Protein AF-A0AAD4RCB1-F1 (afdb_monomer_lite)

Foldseek 3Di:
DPDPPPPDPPPPPFDWDQDDPGWTQTQVQLETEPEDAQVDQADDFDPAADESRAEYEAYNYQHAEYDAQVVCCRRHVNHAEYEHEHNVNYDLVRPPPRDDRHHYHYPSDPPRCLDDQADPVAGPVNSVVVVCVSVVVVVVVVVVVDDDDDCVVVVVVVVVVVVVVVVVVVVD

Sequence (172 aa):
MLLLTLCLLGATNAHSFTCLDECECNTQDRSIDCTNNFRRKELHLPDIPMIGYAIIGLSNTDVKSLPPEDVLLEHFPDLLAIHIKSVPAFNCKTLKNKYRTITILSDCNHDPKWFSKPTKDCDSLCQVKSFFLRAFRLIKMKYKDMIKSVPFLELLHNMLVEMGHKVASFVT

Structure (mmCIF, N/CA/C/O backbone):
data_AF-A0AAD4RCB1-F1
#
_entry.id   AF-A0AAD4RCB1-F1
#
loop_
_atom_site.group_PDB
_atom_site.id
_atom_site.type_symbol
_atom_site.label_atom_id
_atom_site.label_alt_id
_atom_site.label_comp_id
_atom_site.label_asym_id
_atom_site.label_entity_id
_atom_site.label_seq_id
_atom_site.pdbx_PDB_ins_code
_atom_site.Cartn_x
_atom_site.Cartn_y
_atom_site.Cartn_z
_atom_site.occupancy
_atom_site.B_iso_or_equiv
_atom_site.auth_seq_id
_atom_site.auth_comp_id
_atom_site.auth_asym_id
_atom_site.auth_atom_id
_atom_site.pdbx_PDB_model_num
ATOM 1 N N . MET A 1 1 ? 37.695 -8.522 -38.055 1.00 49.09 1 MET A N 1
ATOM 2 C CA . MET A 1 1 ? 37.567 -8.269 -36.602 1.00 49.09 1 MET A CA 1
ATOM 3 C C . MET A 1 1 ? 37.061 -6.847 -36.359 1.00 49.09 1 MET A C 1
ATOM 5 O O . MET A 1 1 ? 37.856 -6.005 -35.976 1.00 49.09 1 MET A O 1
ATOM 9 N N . LEU A 1 2 ? 35.783 -6.540 -36.620 1.00 45.66 2 LEU A N 1
ATOM 10 C CA . LEU A 1 2 ? 35.203 -5.240 -36.231 1.00 45.66 2 LEU A CA 1
ATOM 11 C C . LEU A 1 2 ? 33.660 -5.236 -36.320 1.00 45.66 2 LEU A C 1
ATOM 13 O O . LEU A 1 2 ? 33.083 -4.382 -36.978 1.00 45.66 2 LEU A O 1
ATOM 17 N N . LEU A 1 3 ? 32.969 -6.238 -35.758 1.00 47.16 3 LEU A N 1
ATOM 18 C CA . LEU A 1 3 ? 31.496 -6.296 -35.875 1.00 47.16 3 LEU A CA 1
ATOM 19 C C . LEU A 1 3 ? 30.756 -6.960 -34.701 1.00 47.16 3 LEU A C 1
ATOM 21 O O . LEU A 1 3 ? 29.608 -7.352 -34.847 1.00 47.16 3 LEU A O 1
ATOM 25 N N . LEU A 1 4 ? 31.378 -7.071 -33.524 1.00 49.59 4 LEU A N 1
ATOM 26 C CA . LEU A 1 4 ? 30.790 -7.775 -32.369 1.00 49.59 4 LEU A CA 1
ATOM 27 C C . LEU A 1 4 ? 31.020 -7.047 -31.034 1.00 49.59 4 LEU A C 1
ATOM 29 O O . LEU A 1 4 ? 31.218 -7.663 -29.994 1.00 49.59 4 LEU A O 1
ATOM 33 N N . THR A 1 5 ? 30.984 -5.716 -31.051 1.00 57.28 5 THR A N 1
ATOM 34 C CA . THR A 1 5 ? 31.041 -4.875 -29.842 1.00 57.28 5 THR A CA 1
ATOM 35 C C . THR A 1 5 ? 29.881 -3.885 -29.824 1.00 57.28 5 THR A C 1
ATOM 37 O O . THR A 1 5 ? 30.075 -2.681 -29.721 1.00 57.28 5 THR A O 1
ATOM 40 N N . LEU A 1 6 ? 28.659 -4.404 -29.949 1.00 50.72 6 LEU A N 1
ATOM 41 C CA . LEU A 1 6 ? 27.427 -3.678 -29.630 1.00 50.72 6 LEU A CA 1
ATOM 42 C C . LEU A 1 6 ? 26.582 -4.506 -28.644 1.00 50.72 6 LEU A C 1
ATOM 44 O O . LEU A 1 6 ? 25.384 -4.701 -28.814 1.00 50.72 6 LEU A O 1
ATOM 48 N N . CYS A 1 7 ? 27.224 -5.044 -27.601 1.00 46.09 7 CYS A N 1
ATOM 49 C CA . CYS A 1 7 ? 26.506 -5.554 -26.436 1.00 46.09 7 CYS A CA 1
ATOM 50 C C . CYS A 1 7 ? 25.964 -4.360 -25.646 1.00 46.09 7 CYS A C 1
ATOM 52 O O . CYS A 1 7 ? 26.662 -3.795 -24.811 1.00 46.09 7 CYS A O 1
ATOM 54 N N . LEU A 1 8 ? 24.734 -3.967 -25.978 1.00 50.03 8 LEU A N 1
ATOM 55 C CA . LEU A 1 8 ? 23.628 -3.812 -25.028 1.00 50.03 8 LEU A CA 1
ATOM 56 C C . LEU A 1 8 ? 24.047 -3.430 -23.597 1.00 50.03 8 LEU A C 1
ATOM 58 O O . LEU A 1 8 ? 23.807 -4.166 -22.644 1.00 50.03 8 LEU A O 1
ATOM 62 N N . LEU A 1 9 ? 24.618 -2.240 -23.431 1.00 51.09 9 LEU A N 1
ATOM 63 C CA . LEU A 1 9 ? 24.573 -1.532 -22.156 1.00 51.09 9 LEU A CA 1
ATOM 64 C C . LEU A 1 9 ? 23.203 -0.859 -22.073 1.00 51.09 9 LEU A C 1
ATOM 66 O O . LEU A 1 9 ? 23.066 0.350 -22.232 1.00 51.09 9 LEU A O 1
ATOM 70 N N . GLY A 1 10 ? 22.167 -1.675 -21.874 1.00 48.88 10 GLY A N 1
ATOM 71 C CA . GLY A 1 10 ? 20.886 -1.194 -21.382 1.00 48.88 10 GLY A CA 1
ATOM 72 C C . GLY A 1 10 ? 21.074 -0.771 -19.933 1.00 48.88 10 GLY A C 1
ATOM 73 O O . GLY A 1 10 ? 20.749 -1.527 -19.023 1.00 48.88 10 GLY A O 1
ATOM 74 N N . ALA A 1 11 ? 21.664 0.403 -19.714 1.00 48.38 11 ALA A N 1
ATOM 75 C CA . ALA A 1 11 ? 21.590 1.063 -18.426 1.00 48.38 11 ALA A CA 1
ATOM 76 C C . ALA A 1 11 ? 20.112 1.390 -18.202 1.00 48.38 11 ALA A C 1
ATOM 78 O O . ALA A 1 11 ? 19.575 2.330 -18.787 1.00 48.38 11 ALA A O 1
ATOM 79 N N . THR A 1 12 ? 19.419 0.568 -17.415 1.00 53.00 12 THR A N 1
ATOM 80 C CA . THR A 1 12 ? 18.130 0.955 -16.852 1.00 53.00 12 THR A CA 1
ATOM 81 C C . THR A 1 12 ? 18.424 2.125 -15.928 1.00 53.00 12 THR A C 1
ATOM 83 O O . THR A 1 12 ? 18.889 1.938 -14.803 1.00 53.00 12 THR A O 1
ATOM 86 N N . ASN A 1 13 ? 18.268 3.340 -16.446 1.00 52.16 13 ASN A N 1
ATOM 87 C CA . ASN A 1 13 ? 18.430 4.543 -15.653 1.00 52.16 13 ASN A CA 1
ATOM 88 C C . ASN A 1 13 ? 17.343 4.514 -14.585 1.00 52.16 13 ASN A C 1
ATOM 90 O O . ASN A 1 13 ? 16.159 4.645 -14.895 1.00 52.16 13 ASN A O 1
ATOM 94 N N . ALA A 1 14 ? 17.762 4.297 -13.340 1.00 57.31 14 ALA A N 1
ATOM 95 C CA . ALA A 1 14 ? 16.949 4.603 -12.182 1.00 57.31 14 ALA A CA 1
ATOM 96 C C . ALA A 1 14 ? 16.451 6.037 -12.344 1.00 57.31 14 ALA A C 1
ATOM 98 O O . ALA A 1 14 ? 17.244 6.973 -12.466 1.00 57.31 14 ALA A O 1
ATOM 99 N N . HIS A 1 15 ? 15.140 6.190 -12.437 1.00 77.00 15 HIS A N 1
ATOM 100 C CA . HIS A 1 15 ? 14.541 7.490 -12.655 1.00 77.00 15 HIS A CA 1
ATOM 101 C C . HIS A 1 15 ? 13.266 7.602 -11.834 1.00 77.00 15 HIS A C 1
ATOM 103 O O . HIS A 1 15 ? 12.420 6.698 -11.851 1.00 77.00 15 HIS A O 1
ATOM 109 N N . SER A 1 16 ? 13.185 8.715 -11.110 1.00 87.88 16 SER A N 1
ATOM 110 C CA . SER A 1 16 ? 11.970 9.217 -10.492 1.00 87.88 16 SER A CA 1
ATOM 111 C C . SER A 1 16 ? 11.188 10.026 -11.512 1.00 87.88 16 SER A C 1
ATOM 113 O O . SER A 1 16 ? 11.753 10.904 -12.162 1.00 87.88 16 SER A O 1
ATOM 115 N N . PHE A 1 17 ? 9.893 9.769 -11.630 1.00 90.38 17 PHE A N 1
ATOM 116 C CA . PHE A 1 17 ? 9.009 10.544 -12.491 1.00 90.38 17 PHE A CA 1
ATOM 117 C C . PHE A 1 17 ? 7.668 10.789 -11.806 1.00 90.38 17 PHE A C 1
ATOM 119 O O . PHE A 1 17 ? 7.259 10.038 -10.920 1.00 90.38 17 PHE A O 1
ATOM 126 N N . THR A 1 18 ? 6.973 11.845 -12.223 1.00 92.81 18 THR A N 1
ATOM 127 C CA . THR A 1 18 ? 5.631 12.129 -11.717 1.00 92.81 18 THR A CA 1
ATOM 128 C C . THR A 1 18 ? 4.641 11.105 -12.260 1.00 92.81 18 THR A C 1
ATOM 130 O O . THR A 1 18 ? 4.550 10.893 -13.468 1.00 92.81 18 THR A O 1
ATOM 133 N N . CYS A 1 19 ? 3.895 10.477 -11.364 1.00 91.62 19 CYS A N 1
ATOM 134 C CA . CYS A 1 19 ? 2.906 9.453 -11.667 1.00 91.62 19 CYS A CA 1
ATOM 135 C C . CYS A 1 19 ? 1.662 9.654 -10.802 1.00 91.62 19 CYS A C 1
ATOM 137 O O . CYS A 1 19 ? 1.720 10.329 -9.770 1.00 91.62 19 CYS A O 1
ATOM 139 N N . LEU A 1 20 ? 0.543 9.032 -11.196 1.00 89.38 20 LEU A N 1
ATOM 140 C CA . LEU A 1 20 ? -0.761 9.286 -10.573 1.00 89.38 20 LEU A CA 1
ATOM 141 C C . LEU A 1 20 ? -1.019 10.811 -10.495 1.00 89.38 20 LEU A C 1
ATOM 143 O O . LEU A 1 20 ? -0.439 11.597 -11.247 1.00 89.38 20 LEU A O 1
ATOM 147 N N . ASP A 1 21 ? -1.843 11.243 -9.547 1.00 83.81 21 ASP A N 1
ATOM 148 C CA . ASP A 1 21 ? -2.114 12.663 -9.313 1.00 83.81 21 ASP A CA 1
ATOM 149 C C . ASP A 1 21 ? -1.009 13.324 -8.480 1.00 83.81 21 ASP A C 1
ATOM 151 O O . ASP A 1 21 ? -1.195 13.631 -7.299 1.00 83.81 21 ASP A O 1
ATOM 155 N N . GLU A 1 22 ? 0.153 13.526 -9.100 1.00 88.31 22 GLU A N 1
ATOM 156 C CA . GLU A 1 22 ? 1.309 14.228 -8.518 1.00 88.31 22 GLU A CA 1
ATOM 157 C C . GLU A 1 22 ? 2.075 13.431 -7.441 1.00 88.31 22 GLU A C 1
ATOM 159 O O . GLU A 1 22 ? 2.659 14.017 -6.531 1.00 88.31 22 GLU A O 1
ATOM 164 N N . CYS A 1 23 ? 2.099 12.097 -7.524 1.00 92.44 23 CYS A N 1
ATOM 165 C CA . CYS A 1 23 ? 3.057 11.296 -6.753 1.00 92.44 23 CYS A CA 1
ATOM 166 C C . CYS A 1 23 ? 4.404 11.210 -7.481 1.00 92.44 23 CYS A C 1
ATOM 168 O O . CYS A 1 23 ? 4.484 11.387 -8.698 1.00 92.44 23 CYS A O 1
ATOM 170 N N . GLU A 1 24 ? 5.461 10.868 -6.752 1.00 93.00 24 GLU A N 1
ATOM 171 C CA . GLU A 1 24 ? 6.767 10.530 -7.309 1.00 93.00 24 GLU A CA 1
ATOM 172 C C . GLU A 1 24 ? 6.930 9.007 -7.365 1.00 93.00 24 GLU A C 1
ATOM 174 O O . GLU A 1 24 ? 6.965 8.326 -6.342 1.00 93.00 24 GLU A O 1
ATOM 179 N N . CYS A 1 25 ? 7.026 8.453 -8.571 1.00 91.69 25 CYS A N 1
ATOM 180 C CA . CYS A 1 25 ? 7.303 7.039 -8.781 1.00 91.69 25 CYS A CA 1
ATOM 181 C C . CYS A 1 25 ? 8.788 6.821 -9.013 1.00 91.69 25 CYS A C 1
ATOM 183 O O . CYS A 1 25 ? 9.341 7.327 -9.988 1.00 91.69 25 CYS A O 1
ATOM 185 N N . ASN A 1 26 ? 9.407 5.984 -8.186 1.00 84.75 26 ASN A N 1
ATOM 186 C CA . ASN A 1 26 ? 10.799 5.589 -8.327 1.00 84.75 26 ASN A CA 1
ATOM 187 C C . ASN A 1 26 ? 10.879 4.116 -8.745 1.00 84.75 26 ASN A C 1
ATOM 189 O O . ASN A 1 26 ? 10.458 3.204 -8.030 1.00 84.75 26 ASN A O 1
ATOM 193 N N . THR A 1 27 ? 11.423 3.890 -9.938 1.00 78.81 27 THR A N 1
ATOM 194 C CA . THR A 1 27 ? 11.550 2.555 -10.546 1.00 78.81 27 THR A CA 1
ATOM 195 C C . THR A 1 27 ? 12.607 1.678 -9.878 1.00 78.81 27 THR A C 1
ATOM 197 O O . THR A 1 27 ? 12.473 0.457 -9.880 1.00 78.81 27 THR A O 1
ATOM 200 N N . GLN A 1 28 ? 13.635 2.279 -9.275 1.00 73.44 28 GLN A N 1
ATOM 201 C CA . GLN A 1 28 ? 14.711 1.567 -8.587 1.00 73.44 28 GLN A CA 1
ATOM 202 C C . GLN A 1 28 ? 14.275 1.121 -7.192 1.00 73.44 28 GLN A C 1
ATOM 204 O O . GLN A 1 28 ? 14.400 -0.051 -6.833 1.00 73.44 28 GLN A O 1
ATOM 209 N N . ASP A 1 29 ? 13.713 2.049 -6.424 1.00 71.88 29 ASP A N 1
ATOM 210 C CA . ASP A 1 29 ? 13.197 1.764 -5.085 1.00 71.88 29 ASP A CA 1
ATOM 211 C C . ASP A 1 29 ? 11.854 1.033 -5.130 1.00 71.88 29 ASP A C 1
ATOM 213 O O . ASP A 1 29 ? 11.394 0.510 -4.110 1.00 71.88 29 ASP A O 1
ATOM 217 N N . ARG A 1 30 ? 11.255 0.940 -6.328 1.00 81.62 30 ARG A N 1
ATOM 218 C CA . ARG A 1 30 ? 9.962 0.298 -6.576 1.00 81.62 30 ARG A CA 1
ATOM 219 C C . ARG A 1 30 ? 8.904 0.880 -5.649 1.00 81.62 30 ARG A C 1
ATOM 221 O O . ARG A 1 30 ? 8.133 0.156 -5.014 1.00 81.62 30 ARG A O 1
ATOM 228 N N . SER A 1 31 ? 8.917 2.202 -5.547 1.00 86.44 31 SER A N 1
ATOM 229 C CA . SER A 1 31 ? 8.114 2.965 -4.607 1.00 86.44 31 SER A CA 1
ATOM 230 C C . SER A 1 31 ? 7.299 4.037 -5.317 1.00 86.44 31 SER A C 1
ATOM 232 O O . SER A 1 31 ? 7.691 4.568 -6.356 1.00 86.44 31 SER A O 1
ATOM 234 N N . ILE A 1 32 ? 6.142 4.328 -4.737 1.00 92.75 32 ILE A N 1
ATOM 235 C CA . ILE A 1 32 ? 5.277 5.441 -5.109 1.00 92.75 32 ILE A CA 1
ATOM 236 C C . ILE A 1 32 ? 5.181 6.337 -3.881 1.00 92.75 32 ILE A C 1
ATOM 238 O O . ILE A 1 32 ? 4.616 5.928 -2.867 1.00 92.75 32 ILE A O 1
ATOM 242 N N . ASP A 1 33 ? 5.748 7.533 -3.948 1.00 91.94 33 ASP A N 1
ATOM 243 C CA . ASP A 1 33 ? 5.711 8.507 -2.864 1.00 91.94 33 ASP A CA 1
ATOM 244 C C . ASP A 1 33 ? 4.665 9.587 -3.153 1.00 91.94 33 ASP A C 1
ATOM 246 O O . ASP A 1 33 ? 4.819 10.415 -4.045 1.00 91.94 33 ASP A O 1
ATOM 250 N N . CYS A 1 34 ? 3.573 9.573 -2.395 1.00 92.25 34 CYS A N 1
ATOM 251 C CA . CYS A 1 34 ? 2.490 10.547 -2.487 1.00 92.25 34 CYS A CA 1
ATOM 252 C C . CYS A 1 34 ? 2.488 11.475 -1.262 1.00 92.25 34 CYS A C 1
ATOM 254 O O . CYS A 1 34 ? 1.446 11.709 -0.640 1.00 92.25 34 CYS A O 1
ATOM 256 N N . THR A 1 35 ? 3.667 11.951 -0.864 1.00 85.25 35 THR A N 1
ATOM 257 C CA . THR A 1 35 ? 3.850 12.775 0.333 1.00 85.25 35 THR A CA 1
ATOM 258 C C . THR A 1 35 ? 3.604 14.269 0.072 1.00 85.25 35 THR A C 1
ATOM 260 O O . THR A 1 35 ? 3.824 14.773 -1.023 1.00 85.25 35 THR A O 1
ATOM 263 N N . ASN A 1 36 ? 3.166 14.997 1.106 1.00 83.31 36 ASN A N 1
ATOM 264 C CA . ASN A 1 36 ? 3.001 16.462 1.135 1.00 83.31 36 ASN A CA 1
ATOM 265 C C . ASN A 1 36 ? 1.898 17.032 0.229 1.00 83.31 36 ASN A C 1
ATOM 267 O O . ASN A 1 36 ? 1.908 18.224 -0.083 1.00 83.31 36 ASN A O 1
ATOM 271 N N . ASN A 1 37 ? 0.899 16.224 -0.130 1.00 83.81 37 ASN A N 1
ATOM 272 C CA . ASN A 1 37 ? -0.307 16.705 -0.796 1.00 83.81 37 ASN A CA 1
ATOM 273 C C . ASN A 1 37 ? -1.510 16.678 0.158 1.00 83.81 37 ASN A C 1
ATOM 275 O O . ASN A 1 37 ? -2.317 15.747 0.159 1.00 83.81 37 ASN A O 1
ATOM 279 N N . PHE A 1 38 ? -1.670 17.744 0.945 1.00 81.75 38 PHE A N 1
ATOM 280 C CA . PHE A 1 38 ? -2.803 17.911 1.866 1.00 81.75 38 PHE A CA 1
ATOM 281 C C . PHE A 1 38 ? -4.165 18.012 1.166 1.00 81.75 38 PHE A C 1
ATOM 283 O O . PHE A 1 38 ? -5.194 17.929 1.819 1.00 81.75 38 PHE A O 1
ATOM 290 N N . ARG A 1 39 ? -4.218 18.183 -0.162 1.00 86.25 39 ARG A N 1
ATOM 291 C CA . ARG A 1 39 ? -5.491 18.188 -0.902 1.00 86.25 39 ARG A CA 1
ATOM 292 C C . ARG A 1 39 ? -5.952 16.785 -1.278 1.00 86.25 39 ARG A C 1
ATOM 294 O O . ARG A 1 39 ? -7.121 16.605 -1.620 1.00 86.25 39 ARG A O 1
ATOM 301 N N . ARG A 1 40 ? -5.057 15.797 -1.209 1.00 88.56 40 ARG A N 1
ATOM 302 C CA . ARG A 1 40 ? -5.352 14.406 -1.538 1.00 88.56 40 ARG A CA 1
ATOM 303 C C . ARG A 1 40 ? -6.254 13.794 -0.470 1.00 88.56 40 ARG A C 1
ATOM 305 O O . ARG A 1 40 ? -5.823 13.565 0.656 1.00 88.56 40 ARG A O 1
ATOM 312 N N . LYS A 1 41 ? -7.498 13.505 -0.852 1.00 90.38 41 LYS A N 1
ATOM 313 C CA . LYS A 1 41 ? -8.524 12.902 0.020 1.00 90.38 41 LYS A CA 1
ATOM 314 C C . LYS A 1 41 ? -8.611 11.382 -0.103 1.00 90.38 41 LYS A C 1
ATOM 316 O O . LYS A 1 41 ? -9.170 10.727 0.779 1.00 90.38 41 LYS A O 1
ATOM 321 N N . GLU A 1 42 ? -8.045 10.829 -1.169 1.00 91.81 42 GLU A N 1
ATOM 322 C CA . GLU A 1 42 ? -8.013 9.399 -1.454 1.00 91.81 42 GLU A CA 1
ATOM 323 C C . GLU A 1 42 ? -6.757 9.009 -2.242 1.00 91.81 42 GLU A C 1
ATOM 325 O O . GLU A 1 42 ? -6.074 9.855 -2.820 1.00 91.81 42 GLU A O 1
ATOM 330 N N . LEU A 1 43 ? -6.417 7.720 -2.220 1.00 91.69 43 LEU A N 1
ATOM 331 C CA . LEU A 1 43 ? -5.3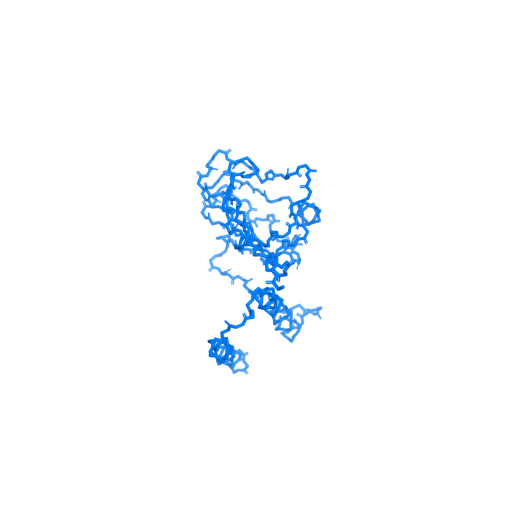96 7.164 -3.100 1.00 91.69 43 LEU A CA 1
ATOM 332 C C . LEU A 1 43 ? -6.047 6.880 -4.455 1.00 91.69 43 LEU A C 1
ATOM 334 O O . LEU A 1 43 ? -6.799 5.914 -4.569 1.00 91.69 43 LEU A O 1
ATOM 338 N N . HIS A 1 44 ? -5.759 7.707 -5.459 1.00 91.31 44 HIS A N 1
ATOM 339 C CA . HIS A 1 44 ? -6.203 7.423 -6.820 1.00 91.31 44 HIS A CA 1
ATOM 340 C C . HIS A 1 44 ? -5.508 6.186 -7.371 1.00 91.31 44 HIS A C 1
ATOM 342 O O . HIS A 1 44 ? -4.295 6.007 -7.220 1.00 91.31 44 HIS A O 1
ATOM 348 N N . LEU A 1 45 ? -6.318 5.339 -7.991 1.00 94.06 45 LEU A N 1
ATOM 349 C CA . LEU A 1 45 ? -5.884 4.119 -8.638 1.00 94.06 45 LEU A CA 1
ATOM 350 C C . LEU A 1 45 ? -5.615 4.430 -10.115 1.00 94.06 45 LEU A C 1
ATOM 352 O O . LEU A 1 45 ? -6.386 5.177 -10.717 1.00 94.06 45 LEU A O 1
ATOM 356 N N . PRO A 1 46 ? -4.519 3.922 -10.691 1.00 93.69 46 PRO A N 1
ATOM 357 C CA . PRO A 1 46 ? -4.230 4.103 -12.108 1.00 93.69 46 PRO A CA 1
ATOM 358 C C . PRO A 1 46 ? -5.240 3.328 -12.964 1.00 93.69 46 PRO A C 1
ATOM 360 O O . PRO A 1 46 ? -5.653 2.249 -12.573 1.00 93.69 46 PRO A O 1
ATOM 363 N N . ASP A 1 47 ? -5.572 3.795 -14.167 1.00 91.56 47 ASP A N 1
ATOM 364 C CA . ASP A 1 47 ? -6.452 3.029 -15.075 1.00 91.56 47 ASP A CA 1
ATOM 365 C C . ASP A 1 47 ? -5.805 1.722 -15.573 1.00 91.56 47 ASP A C 1
ATOM 367 O O . ASP A 1 47 ? -6.482 0.788 -16.003 1.00 91.56 47 ASP A O 1
ATOM 371 N N . ILE A 1 48 ? -4.470 1.669 -15.546 1.00 91.38 48 ILE A N 1
ATOM 372 C CA . ILE A 1 48 ? -3.662 0.530 -15.981 1.00 91.38 48 ILE A CA 1
ATOM 373 C C . ILE A 1 48 ? -2.836 0.043 -14.785 1.00 91.38 48 ILE A C 1
ATOM 375 O O . ILE A 1 48 ? -2.178 0.869 -14.145 1.00 91.38 48 ILE A O 1
ATOM 379 N N . PRO A 1 49 ? -2.793 -1.274 -14.503 1.00 92.19 49 PRO A N 1
ATOM 380 C CA . PRO A 1 49 ? -2.010 -1.806 -13.397 1.00 92.19 49 PRO A CA 1
ATOM 381 C C . PRO A 1 49 ? -0.539 -1.380 -13.448 1.00 92.19 49 PRO A C 1
ATOM 383 O O . PRO A 1 49 ? 0.163 -1.583 -14.442 1.00 92.19 49 PRO A O 1
ATOM 386 N N . MET A 1 50 ? -0.054 -0.827 -12.341 1.00 91.31 50 MET A N 1
ATOM 387 C CA . MET A 1 50 ? 1.333 -0.414 -12.168 1.00 91.31 50 MET A CA 1
ATOM 388 C C . MET A 1 50 ? 2.142 -1.561 -11.561 1.00 91.31 50 MET A C 1
ATOM 390 O O . MET A 1 50 ? 2.252 -1.720 -10.345 1.00 91.31 50 MET A O 1
ATOM 394 N N . ILE A 1 51 ? 2.709 -2.378 -12.445 1.00 85.88 51 ILE A N 1
ATOM 395 C CA . ILE A 1 51 ? 3.547 -3.534 -12.105 1.00 85.88 51 ILE A CA 1
ATOM 396 C C . ILE A 1 51 ? 4.933 -3.059 -11.649 1.00 85.88 51 ILE A C 1
ATOM 398 O O . ILE A 1 51 ? 5.466 -2.070 -12.148 1.00 85.88 51 ILE A O 1
ATOM 402 N N . GLY A 1 52 ? 5.538 -3.784 -10.713 1.00 80.12 52 GLY A N 1
ATOM 403 C CA . GLY A 1 52 ? 6.898 -3.548 -10.244 1.00 80.12 52 GLY A CA 1
ATOM 404 C C . GLY A 1 52 ? 7.007 -2.608 -9.049 1.00 80.12 52 GLY A C 1
ATOM 405 O O . GLY A 1 52 ? 8.109 -2.473 -8.529 1.00 80.12 52 GLY A O 1
ATOM 406 N N . TYR A 1 53 ? 5.910 -2.016 -8.567 1.00 84.06 53 TYR A N 1
ATOM 407 C CA . TYR A 1 53 ? 5.900 -1.151 -7.384 1.00 84.06 53 TYR A CA 1
ATOM 408 C C . TYR A 1 53 ? 5.476 -1.928 -6.136 1.00 84.06 53 TYR A C 1
ATOM 410 O O . TYR A 1 53 ? 4.374 -2.463 -6.055 1.00 84.06 53 TYR A O 1
ATOM 418 N N . ALA A 1 54 ? 6.365 -1.981 -5.148 1.00 82.75 54 ALA A N 1
ATOM 419 C CA . ALA A 1 54 ? 6.201 -2.774 -3.936 1.00 82.75 54 ALA A CA 1
ATOM 420 C C . ALA A 1 54 ? 5.767 -1.950 -2.716 1.00 82.75 54 ALA A C 1
ATOM 422 O O . ALA A 1 54 ? 5.310 -2.528 -1.725 1.00 82.75 54 ALA A O 1
ATOM 423 N N . ILE A 1 55 ? 5.946 -0.626 -2.748 1.00 86.00 55 ILE A N 1
ATOM 424 C CA . ILE A 1 55 ? 5.722 0.252 -1.594 1.00 86.00 55 ILE A CA 1
ATOM 425 C C . ILE A 1 55 ? 4.973 1.512 -2.025 1.00 86.00 55 ILE A C 1
ATOM 427 O O . ILE A 1 55 ? 5.368 2.163 -2.987 1.00 86.00 55 ILE A O 1
ATOM 431 N N . ILE A 1 56 ? 3.942 1.894 -1.269 1.00 92.44 56 ILE A N 1
ATOM 432 C CA . ILE A 1 56 ? 3.273 3.196 -1.412 1.00 92.44 56 ILE A CA 1
ATOM 433 C C . ILE A 1 56 ? 3.452 4.002 -0.124 1.00 92.44 56 ILE A C 1
ATOM 435 O O . ILE A 1 56 ? 3.144 3.519 0.967 1.00 92.44 56 ILE A O 1
ATOM 439 N N . GLY A 1 57 ? 3.942 5.232 -0.248 1.00 90.94 57 GLY A N 1
ATOM 440 C CA . GLY A 1 57 ? 4.036 6.215 0.824 1.00 90.94 57 GLY A CA 1
ATOM 441 C C . GLY A 1 57 ? 2.881 7.211 0.766 1.00 90.94 57 GLY A C 1
ATOM 442 O O . GLY A 1 57 ? 2.673 7.879 -0.241 1.00 90.94 57 GLY A O 1
ATOM 443 N N . LEU A 1 58 ? 2.141 7.329 1.863 1.00 91.19 58 LEU A N 1
ATOM 444 C CA . LEU A 1 58 ? 1.089 8.313 2.087 1.00 91.19 58 LEU A CA 1
ATOM 445 C C . LEU A 1 58 ? 1.451 9.107 3.337 1.00 91.19 58 LEU A C 1
ATOM 447 O O . LEU A 1 58 ? 1.138 8.690 4.453 1.00 91.19 58 LEU A O 1
ATOM 451 N N . SER A 1 59 ? 2.114 10.248 3.164 1.00 86.31 59 SER A N 1
ATOM 452 C CA . SER A 1 59 ? 2.464 11.102 4.302 1.00 86.31 59 SER A CA 1
ATOM 453 C C . SER A 1 59 ? 2.003 12.535 4.111 1.00 86.31 59 SER A C 1
ATOM 455 O O . SER A 1 59 ? 2.062 13.052 3.001 1.00 86.31 59 SER A O 1
ATOM 457 N N . ASN A 1 60 ? 1.563 13.202 5.181 1.00 85.94 60 ASN A N 1
ATOM 458 C CA . ASN A 1 60 ? 1.109 14.599 5.110 1.00 85.94 60 ASN A CA 1
ATOM 459 C C . ASN A 1 60 ? 0.019 14.807 4.033 1.00 85.94 60 ASN A C 1
ATOM 461 O O . ASN A 1 60 ? 0.143 15.647 3.140 1.00 85.94 60 ASN A O 1
ATOM 465 N N . THR A 1 61 ? -1.028 13.982 4.095 1.00 88.69 61 THR A N 1
ATOM 466 C CA . THR A 1 61 ? -2.199 14.028 3.203 1.00 88.69 61 THR A CA 1
ATOM 467 C C . THR A 1 61 ? -3.493 14.094 4.020 1.00 88.69 61 THR A C 1
ATOM 469 O O . THR A 1 61 ? -3.458 13.943 5.243 1.00 88.69 61 THR A O 1
ATOM 472 N N . ASP A 1 62 ? -4.634 14.261 3.346 1.00 91.88 62 ASP A N 1
ATOM 473 C CA . ASP A 1 62 ? -5.981 14.226 3.939 1.00 91.88 62 ASP A CA 1
ATOM 474 C C . ASP A 1 62 ? -6.731 12.918 3.611 1.00 91.88 62 ASP A C 1
ATOM 476 O O . ASP A 1 62 ? -7.967 12.850 3.649 1.00 91.88 62 ASP A O 1
ATOM 480 N N . VAL A 1 63 ? -5.992 11.851 3.282 1.00 91.44 63 VAL A N 1
ATOM 481 C CA . VAL A 1 63 ? -6.578 10.549 2.951 1.00 91.44 63 VAL A CA 1
ATOM 482 C C . VAL A 1 63 ? -7.331 9.991 4.155 1.00 91.44 63 VAL A C 1
ATOM 484 O O . VAL A 1 63 ? -6.787 9.863 5.250 1.00 91.44 63 VAL A O 1
ATOM 487 N N . LYS A 1 64 ? -8.597 9.616 3.951 1.00 92.19 64 LYS A N 1
ATOM 488 C CA . LYS A 1 64 ? -9.459 9.111 5.036 1.00 92.19 64 LYS A CA 1
ATOM 489 C C . LYS A 1 64 ? -9.432 7.598 5.188 1.00 92.19 64 LYS A C 1
ATOM 491 O O . LYS A 1 64 ? -9.650 7.075 6.279 1.00 92.19 64 LYS A O 1
ATOM 496 N N . SER A 1 65 ? -9.216 6.884 4.095 1.00 92.62 65 SER A N 1
ATOM 497 C CA . SER A 1 65 ? -9.213 5.428 4.064 1.00 92.62 65 SER A CA 1
ATOM 498 C C . SER A 1 65 ? -8.476 4.927 2.837 1.00 92.62 65 SER A C 1
ATOM 500 O O . SER A 1 65 ? -8.402 5.618 1.826 1.00 92.62 65 SER A O 1
ATOM 502 N N . LEU A 1 66 ? -7.979 3.702 2.930 1.00 94.19 66 LEU A N 1
ATOM 503 C CA . LEU A 1 66 ? -7.476 2.961 1.786 1.00 94.19 66 LEU A CA 1
ATOM 504 C C . LEU A 1 66 ? -8.611 2.183 1.090 1.00 94.19 66 LEU A C 1
ATOM 506 O O . LEU A 1 66 ? -9.564 1.778 1.775 1.00 94.19 66 LEU A O 1
ATOM 510 N N . PRO A 1 67 ? -8.505 1.954 -0.231 1.00 94.88 67 PRO A N 1
ATOM 511 C CA . PRO A 1 67 ? -9.345 1.000 -0.949 1.00 94.88 67 PRO A CA 1
ATOM 512 C C . PRO A 1 67 ? -9.202 -0.433 -0.401 1.00 94.88 67 PRO A C 1
ATOM 514 O O . PRO A 1 67 ? -8.205 -0.739 0.256 1.00 94.88 67 PRO A O 1
ATOM 517 N N . PRO A 1 68 ? -10.174 -1.324 -0.667 1.00 94.12 68 PRO A N 1
ATOM 518 C CA . PRO A 1 68 ? -10.065 -2.749 -0.349 1.00 94.12 68 PRO A CA 1
ATOM 519 C C . PRO A 1 68 ? -8.770 -3.401 -0.875 1.00 94.12 68 PRO A C 1
ATOM 521 O O . PRO A 1 68 ? -8.226 -2.986 -1.897 1.00 94.12 68 PRO A O 1
ATOM 524 N N . GLU A 1 69 ? -8.263 -4.420 -0.169 1.00 90.62 69 GLU A N 1
ATOM 525 C CA . GLU A 1 69 ? -6.981 -5.073 -0.493 1.00 90.62 69 GLU A CA 1
ATOM 526 C C . GLU A 1 69 ? -6.959 -5.719 -1.886 1.00 90.62 69 GLU A C 1
ATOM 528 O O . GLU A 1 69 ? -5.953 -5.635 -2.582 1.00 90.62 69 GLU A O 1
ATOM 533 N N . ASP A 1 70 ? -8.059 -6.338 -2.304 1.00 92.19 70 ASP A N 1
ATOM 534 C CA . ASP A 1 70 ? -8.229 -6.924 -3.635 1.00 92.19 70 ASP A CA 1
ATOM 535 C C . ASP A 1 70 ? -8.150 -5.865 -4.739 1.00 92.19 70 ASP A C 1
ATOM 537 O O . ASP A 1 70 ? -7.398 -6.033 -5.695 1.00 92.19 70 ASP A O 1
ATOM 541 N N . VAL A 1 71 ? -8.833 -4.734 -4.549 1.00 96.25 71 VAL A N 1
ATOM 542 C CA . VAL A 1 71 ? -8.780 -3.591 -5.471 1.00 96.25 71 VAL A CA 1
ATOM 543 C C . VAL A 1 71 ? -7.364 -3.014 -5.550 1.00 96.25 71 VAL A C 1
ATOM 545 O O . VAL A 1 71 ? -6.888 -2.673 -6.631 1.00 96.25 71 VAL A O 1
ATOM 548 N N . LEU A 1 72 ? -6.648 -2.922 -4.426 1.00 94.88 72 LEU A N 1
ATOM 549 C CA . LEU A 1 72 ? -5.255 -2.467 -4.425 1.00 94.88 72 LEU A CA 1
ATOM 550 C C . LEU A 1 72 ? -4.335 -3.419 -5.192 1.00 94.88 72 LEU A C 1
ATOM 552 O O . LEU A 1 72 ? -3.475 -2.948 -5.926 1.00 94.88 72 LEU A O 1
ATOM 556 N N . LEU A 1 73 ? -4.508 -4.734 -5.043 1.00 89.81 73 LEU A N 1
ATOM 557 C CA . LEU A 1 73 ? -3.686 -5.733 -5.735 1.00 89.81 73 LEU A CA 1
ATOM 558 C C . LEU A 1 73 ? -4.024 -5.860 -7.226 1.00 89.81 73 LEU A C 1
ATOM 560 O O . LEU A 1 73 ? -3.159 -6.247 -8.004 1.00 89.81 73 LEU A O 1
ATOM 564 N N . GLU A 1 74 ? -5.240 -5.511 -7.646 1.00 94.12 74 GLU A N 1
ATOM 565 C CA . GLU A 1 74 ? -5.587 -5.402 -9.068 1.00 94.12 74 GLU A CA 1
ATOM 566 C C . GLU A 1 74 ? -4.770 -4.298 -9.758 1.00 94.12 74 GLU A C 1
ATOM 568 O O . GLU A 1 74 ? -4.230 -4.496 -10.846 1.00 94.12 74 GLU A O 1
ATOM 573 N N . HIS A 1 75 ? -4.621 -3.155 -9.087 1.00 96.56 75 HIS A N 1
ATOM 574 C CA . HIS A 1 75 ? -3.949 -1.977 -9.634 1.00 96.56 75 HIS A CA 1
ATOM 575 C C . HIS A 1 75 ? -2.445 -1.940 -9.346 1.00 96.56 75 HIS A C 1
ATOM 577 O O . HIS A 1 75 ? -1.679 -1.360 -10.114 1.00 96.56 75 HIS A O 1
ATOM 583 N N . PHE A 1 76 ? -2.007 -2.579 -8.263 1.00 93.94 76 PHE A N 1
ATOM 584 C CA . PHE A 1 76 ? -0.609 -2.688 -7.852 1.00 93.94 76 PHE A CA 1
ATOM 585 C C . PHE A 1 76 ? -0.282 -4.155 -7.513 1.00 93.94 76 PHE A C 1
ATOM 587 O O . PHE A 1 76 ? -0.200 -4.523 -6.338 1.00 93.94 76 PHE A O 1
ATOM 594 N N . PRO A 1 77 ? -0.079 -5.021 -8.522 1.00 88.88 77 PRO A N 1
ATOM 595 C CA . PRO A 1 77 ? 0.039 -6.470 -8.313 1.00 88.88 77 PRO A CA 1
ATOM 596 C C . PRO A 1 77 ? 1.222 -6.905 -7.442 1.00 88.88 77 PRO A C 1
ATOM 598 O O . PRO A 1 77 ? 1.169 -7.949 -6.791 1.00 88.88 77 PRO A O 1
ATOM 601 N N . ASP A 1 78 ? 2.286 -6.101 -7.412 1.00 82.50 78 ASP A N 1
ATOM 602 C CA . ASP A 1 78 ? 3.499 -6.370 -6.636 1.00 82.50 78 ASP A CA 1
ATOM 603 C C . ASP A 1 78 ? 3.513 -5.668 -5.267 1.00 82.50 78 ASP A C 1
ATOM 605 O O . ASP A 1 78 ? 4.530 -5.709 -4.570 1.00 82.50 78 ASP A O 1
ATOM 609 N N . LEU A 1 79 ? 2.407 -5.028 -4.865 1.00 84.50 79 LEU A N 1
ATOM 610 C CA . LEU A 1 79 ? 2.335 -4.217 -3.654 1.00 84.50 79 LEU A CA 1
ATOM 611 C C . LEU A 1 79 ? 2.504 -5.064 -2.389 1.00 84.50 79 LEU A C 1
ATOM 613 O O . LEU A 1 79 ? 1.745 -5.991 -2.109 1.00 84.50 79 LEU A O 1
ATOM 617 N N . LEU A 1 80 ? 3.501 -4.706 -1.581 1.00 82.44 80 LEU A N 1
ATOM 618 C CA . LEU A 1 80 ? 3.839 -5.400 -0.339 1.00 82.44 80 LEU A CA 1
ATOM 619 C C . LEU A 1 80 ? 3.492 -4.578 0.894 1.00 82.44 80 LEU A C 1
ATOM 621 O O . LEU A 1 80 ? 3.140 -5.152 1.930 1.00 82.44 80 LEU A O 1
ATOM 625 N N . ALA A 1 81 ? 3.620 -3.253 0.810 1.00 82.75 81 ALA A N 1
ATOM 626 C CA . ALA A 1 81 ? 3.390 -2.381 1.946 1.00 82.75 81 ALA A CA 1
ATOM 627 C C . ALA A 1 81 ? 2.823 -1.015 1.562 1.00 82.75 81 ALA A C 1
ATOM 629 O O . ALA A 1 81 ? 3.173 -0.440 0.532 1.00 82.75 81 ALA A O 1
ATOM 630 N N . ILE A 1 82 ? 2.002 -0.470 2.457 1.00 87.44 82 ILE A N 1
ATOM 631 C CA . ILE A 1 82 ? 1.576 0.927 2.423 1.00 87.44 82 ILE A CA 1
ATOM 632 C C . ILE A 1 82 ? 1.998 1.574 3.735 1.00 87.44 82 ILE A C 1
ATOM 634 O O . ILE A 1 82 ? 1.653 1.091 4.816 1.00 87.44 82 ILE A O 1
ATOM 638 N N . HIS A 1 83 ? 2.748 2.663 3.634 1.00 86.69 83 HIS A N 1
ATOM 639 C CA . HIS A 1 83 ? 3.176 3.470 4.763 1.00 86.69 83 HIS A CA 1
ATOM 640 C C . HIS A 1 83 ? 2.301 4.718 4.863 1.00 86.69 83 HIS A C 1
ATOM 642 O O . HIS A 1 83 ? 2.219 5.487 3.914 1.00 86.69 83 HIS A O 1
ATOM 648 N N . ILE A 1 84 ? 1.641 4.908 6.002 1.00 88.31 84 ILE A N 1
ATOM 649 C CA . ILE A 1 84 ? 0.718 6.006 6.285 1.00 88.31 84 ILE A CA 1
ATOM 650 C C . ILE A 1 84 ? 1.249 6.780 7.485 1.00 88.31 84 ILE A C 1
ATOM 652 O O . ILE A 1 84 ? 1.105 6.336 8.625 1.00 88.31 84 ILE A O 1
ATOM 656 N N . LYS A 1 85 ? 1.849 7.943 7.249 1.00 84.56 85 LYS A N 1
ATOM 657 C CA . LYS A 1 85 ? 2.496 8.720 8.309 1.00 84.56 85 LYS A CA 1
ATOM 658 C C . LYS A 1 85 ? 1.949 10.134 8.373 1.00 84.56 85 LYS A C 1
ATOM 660 O O . LYS A 1 85 ? 1.859 10.815 7.361 1.00 84.56 85 LYS A O 1
ATOM 665 N N . SER A 1 86 ? 1.618 10.615 9.568 1.00 83.94 86 SER A N 1
ATOM 666 C CA . SER A 1 86 ? 1.155 11.999 9.758 1.00 83.94 86 SER A CA 1
ATOM 667 C C . SER A 1 86 ? -0.040 12.352 8.850 1.00 83.94 86 SER A C 1
ATOM 669 O O . SER A 1 86 ? -0.089 13.418 8.243 1.00 83.94 86 SER A O 1
ATOM 671 N N . VAL A 1 87 ? -1.003 11.427 8.740 1.00 84.12 87 VAL A N 1
ATOM 672 C CA . VAL A 1 87 ? -2.272 11.596 8.006 1.00 84.12 87 VAL A CA 1
ATOM 673 C C . VAL A 1 87 ? -3.407 11.717 9.036 1.00 84.12 87 VAL A C 1
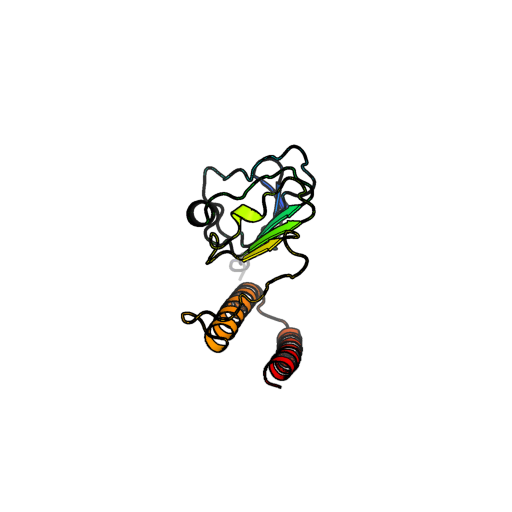ATOM 675 O O . VAL A 1 87 ? -4.011 10.710 9.411 1.00 84.12 87 VAL A O 1
ATOM 678 N N . PRO A 1 88 ? -3.684 12.922 9.570 1.00 82.56 88 PRO A N 1
ATOM 679 C CA . PRO A 1 88 ? -4.564 13.106 10.730 1.00 82.56 88 PRO A CA 1
ATOM 680 C C . PRO A 1 88 ? -6.028 12.744 10.448 1.00 82.56 88 PRO A C 1
ATOM 682 O O . PRO A 1 88 ? -6.752 12.335 11.354 1.00 82.56 88 PRO A O 1
ATOM 685 N N . ALA A 1 89 ? -6.468 12.865 9.193 1.00 85.38 89 ALA A N 1
ATOM 686 C CA . ALA A 1 89 ? -7.823 12.519 8.772 1.00 85.38 89 ALA A CA 1
ATOM 687 C C . ALA A 1 89 ? -8.039 11.005 8.572 1.00 85.38 89 ALA A C 1
ATOM 689 O O . ALA A 1 89 ? -9.169 10.581 8.302 1.00 85.38 89 ALA A O 1
ATOM 690 N N . PHE A 1 90 ? -6.987 10.185 8.688 1.00 90.19 90 PHE A N 1
ATOM 691 C CA . PHE A 1 90 ? -7.064 8.763 8.379 1.00 90.19 90 PHE A CA 1
ATOM 692 C C . PHE A 1 90 ? -7.870 7.991 9.429 1.00 90.19 90 PHE A C 1
ATOM 694 O O . PHE A 1 90 ? -7.567 7.974 10.623 1.00 90.19 90 PHE A O 1
ATOM 701 N N . ASN A 1 91 ? -8.905 7.284 8.981 1.00 89.75 91 ASN A N 1
ATOM 702 C CA . ASN A 1 91 ? -9.759 6.491 9.848 1.00 89.75 91 ASN A CA 1
ATOM 703 C C . ASN A 1 91 ? -9.131 5.124 10.134 1.00 89.75 91 ASN A C 1
ATOM 705 O O . ASN A 1 91 ? -9.448 4.120 9.503 1.00 89.75 91 ASN A O 1
ATOM 709 N N . CYS A 1 92 ? -8.309 5.060 11.175 1.00 85.62 92 CYS A N 1
ATOM 710 C CA . CYS A 1 92 ? -7.631 3.848 11.638 1.00 85.62 92 CYS A CA 1
ATOM 711 C C . CYS A 1 92 ? -8.544 2.636 11.896 1.00 85.62 92 CYS A C 1
ATOM 713 O O . CYS A 1 92 ? -8.089 1.490 11.868 1.00 85.62 92 CYS A O 1
ATOM 715 N N . LYS A 1 93 ? -9.847 2.846 12.136 1.00 86.75 93 LYS A N 1
ATOM 716 C CA . LYS A 1 93 ? -10.803 1.741 12.318 1.00 86.75 93 LYS A CA 1
ATOM 717 C C . LYS A 1 93 ? -10.963 0.913 11.043 1.00 86.75 93 LYS A C 1
ATOM 719 O O . LYS A 1 93 ? -11.291 -0.267 11.147 1.00 86.75 93 LYS A O 1
ATOM 724 N N . THR A 1 94 ? -10.710 1.494 9.868 1.00 85.38 94 THR A N 1
ATOM 725 C CA . THR A 1 94 ? -10.829 0.793 8.584 1.00 85.38 94 THR A CA 1
ATOM 726 C C . THR A 1 94 ? -9.730 -0.241 8.369 1.00 85.38 94 THR A C 1
ATOM 728 O O . THR A 1 94 ? -9.921 -1.123 7.542 1.00 85.38 94 THR A O 1
ATOM 731 N N . LEU A 1 95 ? -8.626 -0.193 9.121 1.00 83.75 95 LEU A N 1
ATOM 732 C CA . LEU A 1 95 ? -7.506 -1.125 8.956 1.00 83.75 95 LEU A CA 1
ATOM 733 C C . LEU A 1 95 ? -7.755 -2.502 9.584 1.00 83.75 95 LEU A C 1
ATOM 735 O O . LEU A 1 95 ? -7.134 -3.486 9.186 1.00 83.75 95 LEU A O 1
ATOM 739 N N . LYS A 1 96 ? -8.649 -2.599 10.577 1.00 79.25 96 LYS A N 1
ATOM 740 C CA . LYS A 1 96 ? -8.846 -3.829 11.358 1.00 79.25 96 LYS A CA 1
ATOM 741 C C . LYS A 1 96 ? -9.313 -4.984 10.467 1.00 79.25 96 LYS A C 1
ATOM 743 O O . LYS A 1 96 ? -10.418 -4.940 9.937 1.00 79.25 96 LYS A O 1
ATOM 748 N N . ASN A 1 97 ? -8.486 -6.028 10.371 1.00 73.75 97 ASN A N 1
ATOM 749 C CA . ASN A 1 97 ? -8.755 -7.281 9.655 1.00 73.75 97 ASN A CA 1
ATOM 750 C C . ASN A 1 97 ? -9.095 -7.126 8.156 1.00 73.75 97 ASN A C 1
ATOM 752 O O . ASN A 1 97 ? -9.687 -8.038 7.587 1.00 73.75 97 ASN A O 1
ATOM 756 N N . LYS A 1 98 ? -8.742 -5.998 7.518 1.00 77.62 98 LYS A N 1
ATOM 757 C CA . LYS A 1 98 ? -9.038 -5.752 6.091 1.00 77.62 98 LYS A CA 1
ATOM 758 C C . LYS A 1 98 ? -7.878 -6.033 5.135 1.00 77.62 98 LYS A C 1
ATOM 760 O O . LYS A 1 98 ? -8.120 -6.195 3.948 1.00 77.62 98 LYS A O 1
ATOM 765 N N . TYR A 1 99 ? -6.653 -6.090 5.653 1.00 80.75 99 TYR A N 1
ATOM 766 C CA . TYR A 1 99 ? -5.435 -6.304 4.872 1.00 80.75 99 TYR A CA 1
ATOM 767 C C . TYR A 1 99 ? -4.710 -7.520 5.437 1.00 80.75 99 TYR A C 1
ATOM 769 O O . TYR A 1 99 ? -4.352 -7.541 6.618 1.00 80.75 99 TYR A O 1
ATOM 777 N N . ARG A 1 100 ? -4.557 -8.564 4.624 1.00 77.81 100 ARG A N 1
ATOM 778 C CA . ARG A 1 100 ? -3.925 -9.834 5.003 1.00 77.81 100 ARG A CA 1
ATOM 779 C C . ARG A 1 100 ? -2.592 -10.024 4.286 1.00 77.81 100 ARG A C 1
ATOM 781 O O . ARG A 1 100 ? -1.642 -10.572 4.858 1.00 77.81 100 ARG A O 1
ATOM 788 N N . THR A 1 101 ? -2.527 -9.580 3.039 1.00 76.88 101 THR A N 1
ATOM 789 C CA . THR A 1 101 ? -1.382 -9.737 2.144 1.00 76.88 101 THR A CA 1
ATOM 790 C C . THR A 1 101 ? -0.471 -8.517 2.212 1.00 76.88 101 THR A C 1
ATOM 792 O O . THR A 1 101 ? 0.734 -8.675 2.424 1.00 76.88 101 THR A O 1
ATOM 795 N N . ILE A 1 102 ? -1.055 -7.323 2.109 1.00 80.25 102 ILE A N 1
ATOM 796 C CA . ILE A 1 102 ? -0.369 -6.035 2.158 1.00 80.25 102 ILE A CA 1
ATOM 797 C C . ILE A 1 102 ? -0.121 -5.655 3.620 1.00 80.25 102 ILE A C 1
ATOM 799 O O . ILE A 1 102 ? -1.007 -5.718 4.473 1.00 80.25 102 ILE A O 1
ATOM 803 N N . THR A 1 103 ? 1.105 -5.240 3.926 1.00 81.88 103 THR A N 1
ATOM 804 C CA . THR A 1 103 ? 1.474 -4.752 5.259 1.00 81.88 103 THR A CA 1
ATOM 805 C C . THR A 1 103 ? 1.158 -3.264 5.376 1.00 81.88 103 THR A C 1
ATOM 807 O O . THR A 1 103 ? 1.701 -2.457 4.627 1.00 81.88 103 THR A O 1
ATOM 810 N N . ILE A 1 104 ? 0.315 -2.879 6.335 1.00 82.56 104 ILE A N 1
ATOM 811 C CA . ILE A 1 104 ? 0.019 -1.465 6.600 1.00 82.56 104 ILE A CA 1
ATOM 812 C C . ILE A 1 104 ? 0.892 -0.968 7.752 1.00 82.56 104 ILE A C 1
ATOM 814 O O . ILE A 1 104 ? 0.756 -1.426 8.887 1.00 82.56 104 ILE A O 1
ATOM 818 N N . LEU A 1 105 ? 1.784 -0.025 7.457 1.00 81.62 105 LEU A N 1
ATOM 819 C CA . LEU A 1 105 ? 2.610 0.675 8.437 1.00 81.62 105 LEU A CA 1
ATOM 820 C C . LEU A 1 105 ? 1.951 2.026 8.701 1.00 81.62 105 LEU A C 1
ATOM 822 O O . LEU A 1 105 ? 1.892 2.847 7.795 1.00 81.62 105 LEU A O 1
ATOM 826 N N . SER A 1 106 ? 1.415 2.265 9.896 1.00 82.62 106 SER A N 1
ATOM 827 C CA . SER A 1 106 ? 0.676 3.505 10.165 1.00 82.62 106 SER A CA 1
ATOM 828 C C . SER A 1 106 ? 0.816 3.995 11.598 1.00 82.62 106 SER A C 1
ATOM 830 O O . SER A 1 106 ? 0.854 3.167 12.507 1.00 82.62 106 SER A O 1
ATOM 832 N N . ASP A 1 107 ? 0.718 5.311 11.796 1.00 78.69 107 ASP A N 1
ATOM 833 C CA . ASP A 1 107 ? 0.704 5.963 13.122 1.00 78.69 107 ASP A CA 1
ATOM 834 C C . ASP A 1 107 ? -0.577 5.682 13.941 1.00 78.69 107 ASP A C 1
ATOM 836 O O . ASP A 1 107 ? -0.720 6.116 15.081 1.00 78.69 107 ASP A O 1
ATOM 840 N N . CYS A 1 108 ? -1.524 4.927 13.378 1.00 76.81 108 CYS A N 1
ATOM 841 C CA . CYS A 1 108 ? -2.809 4.584 13.984 1.00 76.81 108 CYS A CA 1
ATOM 842 C C . CYS A 1 108 ? -2.736 3.859 15.335 1.00 76.81 108 CYS A C 1
ATOM 844 O O . CYS A 1 108 ? -3.738 3.805 16.045 1.00 76.81 108 CYS A O 1
ATOM 846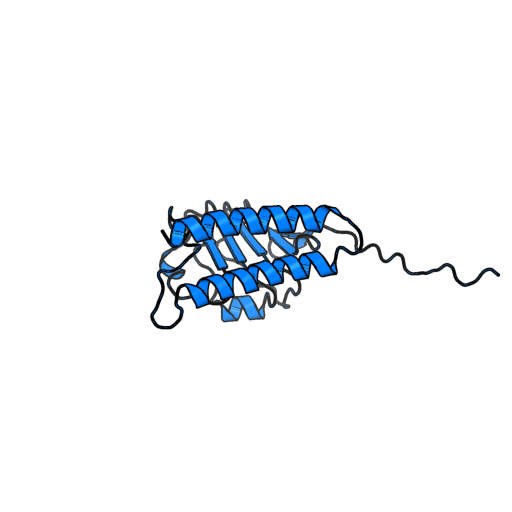 N N . ASN A 1 109 ? -1.592 3.270 15.679 1.00 54.84 109 ASN A N 1
ATOM 847 C CA . ASN A 1 109 ? -1.286 2.816 17.027 1.00 54.84 109 ASN A CA 1
ATOM 848 C C . ASN A 1 109 ? 0.193 3.119 17.297 1.00 54.84 109 ASN A C 1
ATOM 850 O O . ASN A 1 109 ? 1.043 2.771 16.483 1.00 54.84 109 ASN A O 1
ATOM 854 N N . HIS A 1 110 ? 0.502 3.678 18.469 1.00 48.97 110 HIS A N 1
ATOM 855 C CA . HIS A 1 110 ? 1.879 3.800 18.971 1.00 48.97 110 HIS A CA 1
ATOM 856 C C . HIS A 1 110 ? 2.561 2.442 19.223 1.00 48.97 110 HIS A C 1
ATOM 858 O O . HIS A 1 110 ? 3.766 2.401 19.443 1.00 48.97 110 HIS A O 1
ATOM 864 N N . ASP A 1 111 ? 1.806 1.341 19.160 1.00 42.91 111 ASP A N 1
ATOM 865 C CA . ASP A 1 111 ? 2.349 -0.003 19.012 1.00 42.91 111 ASP A CA 1
ATOM 866 C C . ASP A 1 111 ? 2.434 -0.333 17.522 1.00 42.91 111 ASP A C 1
ATOM 868 O O . ASP A 1 111 ? 1.401 -0.641 16.903 1.00 42.91 111 ASP A O 1
ATOM 872 N N . PRO A 1 112 ? 3.633 -0.319 16.923 1.00 41.97 112 PRO A N 1
ATOM 873 C CA . PRO A 1 112 ? 3.798 -0.863 15.600 1.00 41.97 112 PRO A CA 1
ATOM 874 C C . PRO A 1 112 ? 3.598 -2.377 15.745 1.00 41.97 112 PRO A C 1
ATOM 876 O O . PRO A 1 112 ? 4.488 -3.118 16.157 1.00 41.97 112 PRO A O 1
ATOM 879 N N . LYS A 1 113 ? 2.378 -2.857 15.489 1.00 43.19 113 LYS A N 1
ATOM 880 C CA . LYS A 1 113 ? 2.056 -4.288 15.511 1.00 43.19 113 LYS A CA 1
ATOM 881 C C . LYS A 1 113 ? 2.654 -4.947 14.273 1.00 43.19 113 LYS A C 1
ATOM 883 O O . LYS A 1 113 ? 1.941 -5.372 13.373 1.00 43.19 113 LYS A O 1
ATOM 888 N N . TRP A 1 114 ? 3.980 -5.055 14.259 1.00 40.16 114 TRP A N 1
ATOM 889 C CA . TRP A 1 114 ? 4.734 -5.921 13.354 1.00 40.16 114 TRP A CA 1
ATOM 890 C C . TRP A 1 114 ? 4.335 -7.395 13.543 1.00 40.16 114 TRP A C 1
ATOM 892 O O . TRP A 1 114 ? 4.520 -8.203 12.637 1.00 40.16 114 TRP A O 1
ATOM 902 N N . PHE A 1 115 ? 3.711 -7.721 14.684 1.00 38.12 115 PHE A N 1
ATOM 903 C CA . PHE A 1 115 ? 3.186 -9.037 15.022 1.00 38.12 115 PHE A CA 1
ATOM 904 C C . PHE A 1 115 ? 1.765 -8.907 15.582 1.00 38.12 115 PHE A C 1
ATOM 906 O O . PHE A 1 115 ? 1.514 -8.231 16.582 1.00 38.12 115 PHE A O 1
ATOM 913 N N . SER A 1 116 ? 0.808 -9.555 14.924 1.00 44.50 116 SER A N 1
ATOM 914 C CA . SER A 1 116 ? -0.506 -9.796 15.526 1.00 44.50 116 SER A CA 1
ATOM 915 C C . SER A 1 116 ? -0.335 -10.837 16.633 1.00 44.50 116 SER A C 1
ATOM 917 O O . SER A 1 116 ? 0.480 -11.743 16.480 1.00 44.50 116 SER A O 1
ATOM 919 N N . LYS A 1 117 ? -1.102 -10.769 17.732 1.00 41.31 117 LYS A N 1
ATOM 920 C CA . LYS A 1 117 ? -1.096 -11.860 18.727 1.00 41.31 117 LYS A CA 1
ATOM 921 C C . LYS A 1 117 ? -1.345 -13.205 18.014 1.00 41.31 117 LYS A C 1
ATOM 923 O O . LYS A 1 117 ? -2.223 -13.230 17.148 1.00 41.31 117 LYS A O 1
ATOM 928 N N . PRO A 1 118 ? -0.604 -14.281 18.350 1.00 43.72 118 PRO A N 1
ATOM 929 C CA . PRO A 1 118 ? -0.818 -15.609 17.782 1.00 43.72 118 PRO A CA 1
ATOM 930 C C . PRO A 1 118 ? -2.294 -15.986 17.803 1.00 43.72 118 PRO A C 1
ATOM 932 O O . PRO A 1 118 ? -2.947 -15.921 18.847 1.00 43.72 118 PRO A O 1
ATOM 935 N N . THR A 1 119 ? -2.828 -16.324 16.635 1.00 55.19 119 THR A N 1
ATOM 936 C CA . THR A 1 119 ? -4.180 -16.866 16.507 1.00 55.19 119 THR A CA 1
ATOM 937 C C . THR A 1 119 ? -4.083 -18.385 16.458 1.00 55.19 119 THR A C 1
ATOM 939 O O . THR A 1 119 ? -3.019 -18.936 16.176 1.00 55.19 119 THR A O 1
ATOM 942 N N . LYS A 1 120 ? -5.194 -19.089 16.710 1.00 54.66 120 LYS A N 1
ATOM 943 C CA . LYS A 1 120 ? -5.232 -20.556 16.561 1.00 54.66 120 LYS A CA 1
ATOM 944 C C . LYS A 1 120 ? -4.856 -21.015 15.144 1.00 54.66 120 LYS A C 1
ATOM 946 O O . LYS A 1 120 ? -4.375 -22.129 14.985 1.00 54.66 120 LYS A O 1
ATOM 951 N N . ASP A 1 121 ? -5.031 -20.139 14.155 1.00 57.28 121 ASP A N 1
ATOM 952 C CA . ASP A 1 121 ? -4.806 -20.429 12.738 1.00 57.28 121 ASP A CA 1
ATOM 953 C C . ASP A 1 121 ? -3.390 -20.059 12.251 1.00 57.28 121 ASP A C 1
ATOM 955 O O . ASP A 1 121 ? -2.988 -20.460 11.161 1.00 57.28 121 ASP A O 1
ATOM 959 N N . CYS A 1 122 ? -2.629 -19.274 13.025 1.00 55.25 122 CYS A N 1
ATOM 960 C CA . CYS A 1 122 ? -1.233 -18.939 12.736 1.00 55.25 122 CYS A CA 1
ATOM 961 C C . CYS A 1 122 ? -0.489 -18.666 14.048 1.00 55.25 122 CYS A C 1
ATOM 963 O O . CYS A 1 122 ? -0.542 -17.569 14.623 1.00 55.25 122 CYS A O 1
ATOM 965 N N . ASP A 1 123 ? 0.187 -19.712 14.515 1.00 65.00 123 ASP A N 1
ATOM 966 C CA . ASP A 1 123 ? 1.020 -19.718 15.709 1.00 65.00 123 ASP A CA 1
ATOM 967 C C . ASP A 1 123 ? 2.308 -18.891 15.528 1.00 65.00 123 ASP A C 1
ATOM 969 O O . ASP A 1 123 ? 2.591 -18.331 14.464 1.00 65.00 123 ASP A O 1
ATOM 973 N N . SER A 1 124 ? 3.108 -18.782 16.591 1.00 47.25 124 SER A N 1
ATOM 974 C CA . SER A 1 124 ? 4.375 -18.039 16.570 1.00 47.25 124 SER A CA 1
ATOM 975 C C . SER A 1 124 ? 5.324 -18.539 15.474 1.00 47.25 124 SER A C 1
ATOM 977 O O . SER A 1 124 ? 6.002 -17.737 14.832 1.00 47.25 124 SER A O 1
ATOM 979 N N . LEU A 1 125 ? 5.319 -19.843 15.191 1.00 49.19 125 LEU A N 1
ATOM 980 C CA . LEU A 1 125 ? 6.131 -20.458 14.147 1.00 49.19 125 LEU A CA 1
ATOM 981 C C . LEU A 1 125 ? 5.669 -20.040 12.741 1.00 49.19 125 LEU A C 1
ATOM 983 O O . LEU A 1 125 ? 6.491 -19.686 11.893 1.00 49.19 125 LEU A O 1
ATOM 987 N N . CYS A 1 126 ? 4.359 -20.021 12.498 1.00 58.78 126 CYS A N 1
ATOM 988 C CA . CYS A 1 126 ? 3.739 -19.519 11.275 1.00 58.78 126 CYS A CA 1
ATOM 989 C C . CYS A 1 126 ? 4.048 -18.032 11.048 1.00 58.78 126 CYS A C 1
ATOM 991 O O . CYS A 1 126 ? 4.411 -17.640 9.933 1.00 58.78 126 CYS A O 1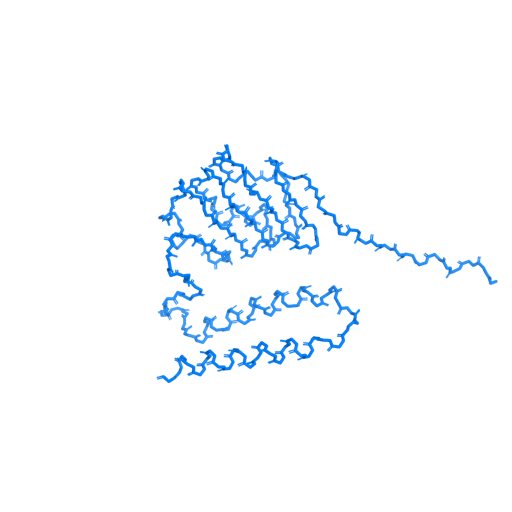
ATOM 993 N N . GLN A 1 127 ? 3.991 -17.210 12.098 1.00 54.34 127 GLN A N 1
ATOM 994 C CA . GLN A 1 127 ? 4.307 -15.784 12.006 1.00 54.34 127 GLN A CA 1
ATOM 995 C C . GLN A 1 127 ? 5.767 -15.546 11.640 1.00 54.34 127 GLN A C 1
ATOM 997 O O . GLN A 1 127 ? 6.042 -14.844 10.665 1.00 54.34 127 GLN A O 1
ATOM 1002 N N . VAL A 1 128 ? 6.691 -16.200 12.348 1.00 57.72 128 VAL A N 1
ATOM 1003 C CA . VAL A 1 128 ? 8.127 -16.138 12.061 1.00 57.72 128 VAL A CA 1
ATOM 1004 C C . VAL A 1 128 ? 8.395 -16.613 10.637 1.00 57.72 128 VAL A C 1
ATOM 1006 O O . VAL A 1 128 ? 9.056 -15.915 9.876 1.00 57.72 128 VAL A O 1
ATOM 1009 N N . LYS A 1 129 ? 7.802 -17.730 10.207 1.00 54.66 129 LYS A N 1
ATOM 1010 C CA . LYS A 1 129 ? 7.956 -18.238 8.838 1.00 54.66 129 LYS A CA 1
ATOM 1011 C C . LYS A 1 129 ? 7.430 -17.258 7.792 1.00 54.66 129 LYS A C 1
ATOM 1013 O O . LYS A 1 129 ? 8.084 -17.053 6.775 1.00 54.66 129 LYS A O 1
ATOM 1018 N N . SER A 1 130 ? 6.277 -16.633 8.020 1.00 59.50 130 SER A N 1
ATOM 1019 C CA . SER A 1 130 ? 5.712 -15.642 7.098 1.00 59.50 130 SER A CA 1
ATOM 1020 C C . SER A 1 130 ? 6.572 -14.377 7.013 1.00 59.50 130 SER A C 1
ATOM 1022 O O . SER A 1 130 ? 6.807 -13.875 5.914 1.00 59.50 130 SER A O 1
ATOM 1024 N N . PHE A 1 131 ? 7.115 -13.919 8.144 1.00 57.62 131 PHE A N 1
ATOM 1025 C CA . PHE A 1 131 ? 8.057 -12.809 8.220 1.00 57.62 131 PHE A CA 1
ATOM 1026 C C . PHE A 1 131 ? 9.359 -13.147 7.493 1.00 57.62 131 PHE A C 1
ATOM 1028 O O . PHE A 1 131 ? 9.778 -12.390 6.626 1.00 57.62 131 PHE A O 1
ATOM 1035 N N . PHE A 1 132 ? 9.941 -14.321 7.751 1.00 54.19 132 PHE A N 1
ATOM 1036 C CA . PHE A 1 132 ? 11.128 -14.806 7.051 1.00 54.19 132 PHE A CA 1
ATOM 1037 C C . PHE A 1 132 ? 10.882 -14.948 5.553 1.00 54.19 132 PHE A C 1
ATOM 1039 O O . PHE A 1 132 ? 11.719 -14.532 4.767 1.00 54.19 132 PHE A O 1
ATOM 1046 N N . LEU A 1 133 ? 9.732 -15.472 5.125 1.00 56.84 133 LEU A N 1
ATOM 1047 C CA . LEU A 1 133 ? 9.389 -15.566 3.706 1.00 56.84 133 LEU A CA 1
ATOM 1048 C C . LEU A 1 133 ? 9.211 -14.182 3.067 1.00 56.84 133 LEU A C 1
ATOM 1050 O O . LEU A 1 133 ? 9.624 -13.996 1.926 1.00 56.84 133 LEU A O 1
ATOM 1054 N N . ARG A 1 134 ? 8.638 -13.204 3.780 1.00 57.62 134 ARG A N 1
ATOM 1055 C CA . ARG A 1 134 ? 8.508 -11.812 3.313 1.00 57.62 134 ARG A CA 1
ATOM 1056 C C . ARG A 1 134 ? 9.871 -11.118 3.239 1.00 57.62 134 ARG A C 1
ATOM 1058 O O . ARG A 1 134 ? 10.217 -10.595 2.185 1.00 57.62 134 ARG A O 1
ATOM 1065 N N . ALA A 1 135 ? 10.675 -11.195 4.297 1.00 54.91 135 ALA A N 1
ATOM 1066 C CA . ALA A 1 135 ? 12.034 -10.663 4.345 1.00 54.91 135 ALA A CA 1
ATOM 1067 C C . ALA A 1 135 ? 12.925 -11.311 3.276 1.00 54.91 135 ALA A C 1
ATOM 1069 O O . ALA A 1 135 ? 13.596 -10.618 2.518 1.00 54.91 135 ALA A O 1
ATOM 1070 N N . PHE A 1 136 ? 12.859 -12.634 3.126 1.00 53.16 136 PHE A N 1
ATOM 1071 C CA . PHE A 1 136 ? 13.593 -13.370 2.101 1.00 53.16 136 PHE A CA 1
ATOM 1072 C C . PHE A 1 136 ? 13.131 -13.010 0.688 1.00 53.16 136 PHE A C 1
ATOM 1074 O O . PHE A 1 136 ? 13.961 -12.920 -0.207 1.00 53.16 136 PHE A O 1
ATOM 1081 N N . ARG A 1 137 ? 11.836 -12.753 0.454 1.00 53.81 137 ARG A N 1
ATOM 1082 C CA . ARG A 1 137 ? 11.350 -12.242 -0.842 1.00 53.81 137 ARG A CA 1
ATOM 1083 C C . ARG A 1 137 ? 11.895 -10.848 -1.136 1.00 53.81 137 ARG A C 1
ATOM 1085 O O . ARG A 1 137 ? 12.372 -10.633 -2.245 1.00 53.81 137 ARG A O 1
ATOM 1092 N N . LEU A 1 138 ? 11.894 -9.946 -0.155 1.00 53.06 138 LEU A N 1
ATOM 1093 C CA . LEU A 1 138 ? 12.479 -8.608 -0.293 1.00 53.06 138 LEU A CA 1
ATOM 1094 C C . LEU A 1 138 ? 13.983 -8.683 -0.601 1.00 53.06 138 LEU A C 1
ATOM 1096 O O . LEU A 1 138 ? 14.459 -8.021 -1.521 1.00 53.06 138 LEU A O 1
ATOM 1100 N N . ILE A 1 139 ? 14.713 -9.551 0.104 1.00 57.59 139 ILE A N 1
ATOM 1101 C CA . ILE A 1 139 ? 16.141 -9.804 -0.126 1.00 57.59 139 ILE A CA 1
ATOM 1102 C C . ILE A 1 139 ? 16.371 -10.441 -1.500 1.00 57.59 139 ILE A C 1
ATOM 1104 O O . ILE A 1 139 ? 17.255 -10.010 -2.228 1.00 57.59 139 ILE A O 1
ATOM 1108 N N . LYS A 1 140 ? 15.563 -11.428 -1.900 1.00 48.72 140 LYS A N 1
ATOM 1109 C CA . LYS A 1 140 ? 15.666 -12.098 -3.205 1.00 48.72 140 LYS A CA 1
ATOM 1110 C C . LYS A 1 140 ? 15.376 -11.146 -4.366 1.00 48.72 140 LYS A C 1
ATOM 1112 O O . LYS A 1 140 ? 15.993 -11.274 -5.419 1.00 48.72 140 LYS A O 1
ATOM 1117 N N . MET A 1 141 ? 14.456 -10.201 -4.184 1.00 51.56 141 MET A N 1
ATOM 1118 C CA . MET A 1 141 ? 14.220 -9.145 -5.164 1.00 51.56 141 MET A CA 1
ATOM 1119 C C . MET A 1 141 ? 15.428 -8.204 -5.255 1.00 51.56 141 MET A C 1
ATOM 1121 O O . MET A 1 141 ? 15.897 -7.981 -6.359 1.00 51.56 141 MET A O 1
ATOM 1125 N N . LYS A 1 142 ? 16.019 -7.777 -4.123 1.00 50.97 142 LYS A N 1
ATOM 1126 C CA . LYS A 1 142 ? 17.302 -7.039 -4.122 1.00 50.97 142 LYS A CA 1
ATOM 1127 C C . LYS A 1 142 ? 18.466 -7.845 -4.729 1.00 50.97 142 LYS A C 1
ATOM 1129 O O . LYS A 1 142 ? 19.379 -7.269 -5.306 1.00 50.97 142 LYS A O 1
ATOM 1134 N N . TYR A 1 143 ? 18.440 -9.173 -4.602 1.00 47.50 143 TYR A N 1
ATOM 1135 C CA . TYR A 1 143 ? 19.475 -10.088 -5.094 1.00 47.50 143 TYR A CA 1
ATOM 1136 C C . TYR A 1 143 ? 19.461 -10.256 -6.617 1.00 47.50 143 TYR A C 1
ATOM 1138 O O . TYR A 1 143 ? 20.528 -10.368 -7.215 1.00 47.50 143 TYR A O 1
ATOM 1146 N N . LYS A 1 144 ? 18.281 -10.249 -7.261 1.00 48.84 144 LYS A N 1
ATOM 1147 C CA . LYS A 1 144 ? 18.192 -10.308 -8.733 1.00 48.84 144 LYS A CA 1
ATOM 1148 C C . LYS A 1 144 ? 18.898 -9.128 -9.416 1.00 48.84 144 LYS A C 1
ATOM 1150 O O . LYS A 1 144 ? 19.337 -9.294 -10.550 1.00 48.84 144 LYS A O 1
ATOM 1155 N N . ASP A 1 145 ? 19.086 -8.025 -8.696 1.00 51.88 145 ASP A N 1
ATOM 1156 C CA . ASP A 1 145 ? 19.699 -6.800 -9.211 1.00 51.88 145 ASP A CA 1
ATOM 1157 C C . ASP A 1 145 ? 21.186 -6.646 -8.823 1.00 51.88 145 ASP A C 1
ATOM 1159 O O . ASP A 1 145 ? 21.873 -5.778 -9.355 1.00 51.88 145 ASP A O 1
ATOM 1163 N N . MET A 1 146 ? 21.733 -7.498 -7.940 1.00 45.41 146 MET A N 1
ATOM 1164 C CA . MET A 1 146 ? 23.123 -7.401 -7.465 1.00 45.41 146 MET A CA 1
ATOM 1165 C C . MET A 1 146 ? 23.930 -8.681 -7.722 1.00 45.41 146 MET A C 1
ATOM 1167 O O . MET A 1 146 ? 24.225 -9.455 -6.811 1.00 45.41 146 MET A O 1
ATOM 1171 N N . ILE A 1 147 ? 24.380 -8.874 -8.964 1.00 47.09 147 ILE A N 1
ATOM 1172 C CA . ILE A 1 147 ? 25.549 -9.722 -9.231 1.00 47.09 147 ILE A CA 1
ATOM 1173 C C . ILE A 1 147 ? 26.805 -8.845 -9.120 1.00 47.09 147 ILE A C 1
ATOM 1175 O O . ILE A 1 147 ? 26.976 -7.905 -9.890 1.00 47.09 147 ILE A O 1
ATOM 1179 N N . LYS A 1 148 ? 27.689 -9.236 -8.187 1.00 50.97 148 LYS A N 1
ATOM 1180 C CA . LYS A 1 148 ? 28.973 -8.638 -7.749 1.00 50.97 148 LYS A CA 1
ATOM 1181 C C . LYS A 1 148 ? 28.882 -7.588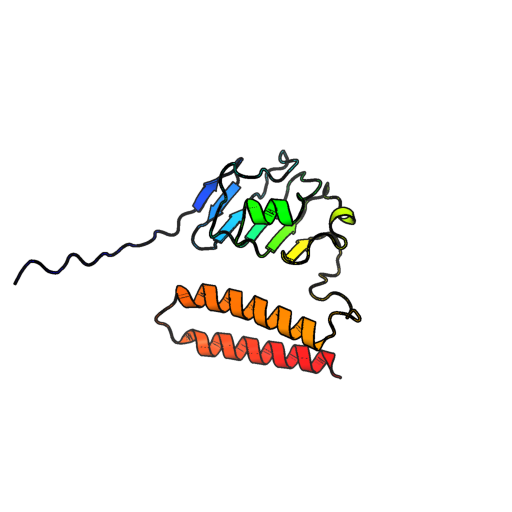 -6.639 1.00 50.97 148 LYS A C 1
ATOM 1183 O O . LYS A 1 148 ? 29.006 -6.397 -6.887 1.00 50.97 148 LYS A O 1
ATOM 1188 N N . SER A 1 149 ? 28.864 -8.044 -5.390 1.00 50.47 149 SER A N 1
ATOM 1189 C CA . SER A 1 149 ? 29.784 -7.520 -4.370 1.00 50.47 149 SER A CA 1
ATOM 1190 C C . SER A 1 149 ? 29.766 -8.412 -3.116 1.00 50.47 149 SER A C 1
ATOM 1192 O O . SER A 1 149 ? 28.765 -9.037 -2.777 1.00 50.47 149 SER A O 1
ATOM 1194 N N . VAL A 1 150 ? 30.900 -8.454 -2.414 1.00 52.34 150 VAL A N 1
ATOM 1195 C CA . VAL A 1 150 ? 31.173 -9.210 -1.177 1.00 52.34 150 VAL A CA 1
ATOM 1196 C C . VAL A 1 150 ? 30.450 -8.714 0.113 1.00 52.34 150 VAL A C 1
ATOM 1198 O O . VAL A 1 150 ? 30.348 -9.519 1.038 1.00 52.34 150 VAL A O 1
ATOM 1201 N N . PRO A 1 151 ? 29.850 -7.500 0.232 1.00 55.22 151 PRO A N 1
ATOM 1202 C CA . PRO A 1 151 ? 29.256 -7.030 1.491 1.00 55.22 151 PRO A CA 1
ATOM 1203 C C . PRO A 1 151 ? 27.919 -7.708 1.851 1.00 55.22 151 PRO A C 1
ATOM 1205 O O . PRO A 1 151 ? 27.350 -7.450 2.910 1.00 55.22 151 PRO A O 1
ATOM 1208 N N . PHE A 1 152 ? 27.406 -8.610 1.007 1.00 53.75 152 PHE A N 1
ATOM 1209 C CA . PHE A 1 152 ? 26.177 -9.356 1.286 1.00 53.75 152 PHE A CA 1
ATOM 1210 C C . PHE A 1 152 ? 26.325 -10.352 2.442 1.00 53.75 152 PHE A C 1
ATOM 1212 O O . PHE A 1 152 ? 25.396 -10.494 3.235 1.00 53.75 152 PHE A O 1
ATOM 1219 N N . LEU A 1 153 ? 27.472 -11.033 2.561 1.00 53.31 153 LEU A N 1
ATOM 1220 C CA . LEU A 1 153 ? 27.679 -11.998 3.648 1.00 53.31 153 LEU A CA 1
ATOM 1221 C C . LEU A 1 153 ? 27.660 -11.305 5.012 1.00 53.31 153 LEU A C 1
ATOM 1223 O O . LEU A 1 153 ? 27.118 -11.847 5.968 1.00 53.31 153 LEU A O 1
ATOM 1227 N N . GLU A 1 154 ? 28.205 -10.095 5.074 1.00 56.78 154 GLU A N 1
ATOM 1228 C CA . GLU A 1 154 ? 28.280 -9.285 6.285 1.00 56.78 154 GLU A CA 1
ATOM 1229 C C . GLU A 1 154 ? 26.903 -8.720 6.666 1.00 56.78 154 GLU A C 1
ATOM 1231 O O . GLU A 1 154 ? 26.491 -8.810 7.821 1.00 56.78 154 GLU A O 1
ATOM 1236 N N . LEU A 1 155 ? 26.120 -8.260 5.681 1.00 56.19 155 LEU A N 1
ATOM 1237 C CA . LEU A 1 155 ? 24.732 -7.844 5.899 1.00 56.19 155 LEU A CA 1
ATOM 1238 C C . LEU A 1 155 ? 23.847 -9.017 6.352 1.00 56.19 155 LEU A C 1
ATOM 1240 O O . LEU A 1 155 ? 23.058 -8.878 7.285 1.00 56.19 155 LEU A O 1
ATOM 1244 N N . LEU A 1 156 ? 23.985 -10.183 5.713 1.00 57.25 156 LEU A N 1
ATOM 1245 C CA . LEU A 1 156 ? 23.253 -11.394 6.081 1.00 57.25 156 LEU A CA 1
ATOM 1246 C C . LEU A 1 156 ? 23.633 -11.853 7.493 1.00 57.25 156 LEU A C 1
ATOM 1248 O O . LEU A 1 156 ? 22.750 -12.197 8.275 1.00 57.25 156 LEU A O 1
ATOM 1252 N N . HIS A 1 157 ? 24.923 -11.824 7.830 1.00 63.34 157 HIS A N 1
ATOM 1253 C CA . HIS A 1 157 ? 25.423 -12.181 9.152 1.00 63.34 157 HIS A CA 1
ATOM 1254 C C . HIS A 1 157 ? 24.867 -11.247 10.231 1.00 63.34 157 HIS A C 1
ATOM 1256 O O . HIS A 1 157 ? 24.274 -11.725 11.194 1.00 63.34 157 HIS A O 1
ATOM 1262 N N . ASN A 1 158 ? 24.953 -9.930 10.030 1.00 63.66 158 ASN A N 1
ATOM 1263 C CA . ASN A 1 158 ? 24.459 -8.946 10.995 1.00 63.66 158 ASN A CA 1
ATOM 1264 C C . ASN A 1 158 ? 22.944 -9.063 11.203 1.00 63.66 158 ASN A C 1
ATOM 1266 O O . ASN A 1 158 ? 22.475 -9.030 12.339 1.00 63.66 158 ASN A O 1
ATOM 1270 N N . MET A 1 159 ? 22.178 -9.301 10.133 1.00 57.94 159 MET A N 1
ATOM 1271 C CA . MET A 1 159 ? 20.740 -9.550 10.248 1.00 57.94 159 MET A CA 1
ATOM 1272 C C . MET A 1 159 ? 20.431 -10.869 10.967 1.00 57.94 159 MET A C 1
ATOM 1274 O O . MET A 1 159 ? 19.524 -10.907 11.793 1.00 57.94 159 MET A O 1
ATOM 1278 N N . LEU A 1 160 ? 21.157 -11.956 10.681 1.00 59.91 160 LEU A N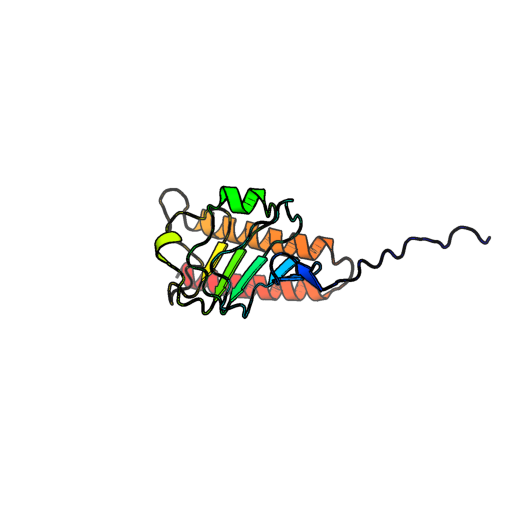 1
ATOM 1279 C CA . LEU A 1 160 ? 20.962 -13.247 11.356 1.00 59.91 160 LEU A CA 1
ATOM 1280 C C . LEU A 1 160 ? 21.292 -13.168 12.850 1.00 59.91 160 LEU A C 1
ATOM 1282 O O . LEU A 1 160 ? 20.565 -13.741 13.659 1.00 59.91 160 LEU A O 1
ATOM 1286 N N . VAL A 1 161 ? 22.333 -12.420 13.215 1.00 66.12 161 VAL A N 1
ATOM 1287 C CA . VAL A 1 161 ? 22.707 -12.155 14.609 1.00 66.12 161 VAL A CA 1
ATOM 1288 C C . VAL A 1 161 ? 21.629 -11.326 15.310 1.00 66.12 161 VAL A C 1
ATOM 1290 O O . VAL A 1 161 ? 21.150 -11.719 16.373 1.00 66.12 161 VAL A O 1
ATOM 1293 N N . GLU A 1 162 ? 21.165 -10.232 14.701 1.00 60.06 162 GLU A N 1
ATOM 1294 C CA . GLU A 1 162 ? 20.111 -9.390 15.280 1.00 60.06 162 GLU A CA 1
ATOM 1295 C C . GLU A 1 162 ? 18.779 -10.152 15.428 1.00 60.06 162 GLU A C 1
ATOM 1297 O O . GLU A 1 162 ? 18.081 -10.024 16.438 1.00 60.06 162 GLU A O 1
ATOM 1302 N N . MET A 1 163 ? 18.451 -11.008 14.454 1.00 56.56 163 MET A N 1
ATOM 1303 C CA . MET A 1 163 ? 17.300 -11.910 14.523 1.00 56.56 163 MET A CA 1
ATOM 1304 C C . MET A 1 163 ? 17.465 -12.958 15.627 1.00 56.56 163 MET A C 1
ATOM 1306 O O . MET A 1 163 ? 16.512 -13.203 16.361 1.00 56.56 163 MET A O 1
ATOM 1310 N N . GLY A 1 164 ? 18.657 -13.535 15.795 1.00 56.00 164 GLY A N 1
ATOM 1311 C CA . GLY A 1 164 ? 18.957 -14.470 16.880 1.00 56.00 164 GLY A CA 1
ATOM 1312 C C . GLY A 1 164 ? 18.754 -13.843 18.260 1.00 56.00 164 GLY A C 1
ATOM 1313 O O . GLY A 1 164 ? 18.094 -14.437 19.111 1.00 56.00 164 GLY A O 1
ATOM 1314 N N . HIS A 1 165 ? 19.223 -12.608 18.458 1.00 55.19 165 HIS A N 1
ATOM 1315 C CA . HIS A 1 165 ? 19.017 -11.869 19.706 1.00 55.19 165 HIS A CA 1
ATOM 1316 C C . HIS A 1 165 ? 17.539 -11.563 19.980 1.00 55.19 165 HIS A C 1
ATOM 1318 O O . HIS A 1 165 ? 17.071 -11.738 21.105 1.00 55.19 165 HIS A O 1
ATOM 1324 N N . LYS A 1 166 ? 16.780 -11.159 18.954 1.00 49.34 166 LYS A N 1
ATOM 1325 C CA . LYS A 1 166 ? 15.346 -10.863 19.098 1.00 49.34 166 LYS A CA 1
ATOM 1326 C C . LYS A 1 166 ? 14.507 -12.121 19.336 1.00 49.34 166 LYS A C 1
ATOM 1328 O O . LYS A 1 166 ? 13.589 -12.085 20.150 1.00 49.34 166 LYS A O 1
ATOM 1333 N N . VAL A 1 167 ? 14.838 -13.243 18.695 1.00 48.00 167 VAL A N 1
ATOM 1334 C CA . VAL A 1 167 ? 14.168 -14.532 18.935 1.00 48.00 167 VAL A CA 1
ATOM 1335 C C . VAL A 1 167 ? 14.493 -15.068 20.329 1.00 48.00 167 VAL A C 1
ATOM 1337 O O . VAL A 1 167 ? 13.585 -15.523 21.018 1.00 48.00 167 VAL A O 1
ATOM 1340 N N . ALA A 1 168 ? 15.745 -14.953 20.786 1.00 48.44 168 ALA A N 1
ATOM 1341 C CA . ALA A 1 168 ? 16.127 -15.349 22.141 1.00 48.44 168 ALA A CA 1
ATOM 1342 C C . ALA A 1 168 ? 15.326 -14.578 23.203 1.00 48.44 168 ALA A C 1
ATOM 1344 O O . ALA A 1 168 ? 14.783 -15.199 24.108 1.00 48.44 168 ALA A O 1
ATOM 1345 N N . SER A 1 169 ? 15.138 -13.264 23.023 1.00 45.41 169 SER A N 1
ATOM 1346 C CA . SER A 1 169 ? 14.321 -12.435 23.927 1.00 45.41 169 SER A CA 1
ATOM 1347 C C . SER A 1 169 ? 12.819 -12.755 23.934 1.00 45.41 169 SER A C 1
ATOM 1349 O O . SER A 1 169 ? 12.085 -12.205 24.746 1.00 45.41 169 SER A O 1
ATOM 1351 N N . PHE A 1 170 ? 12.351 -13.600 23.012 1.00 39.91 170 PHE A N 1
ATOM 1352 C CA . PHE A 1 170 ? 10.943 -13.981 22.878 1.00 39.91 170 PHE A CA 1
ATOM 1353 C C . PHE A 1 170 ? 10.656 -15.398 23.406 1.00 39.91 170 PHE A C 1
ATOM 1355 O O . PHE A 1 170 ? 9.495 -15.764 23.581 1.00 39.91 170 PHE A O 1
ATOM 1362 N N . VAL A 1 171 ? 11.701 -16.211 23.604 1.00 41.75 171 VAL A N 1
ATOM 1363 C CA . VAL A 1 171 ? 11.612 -17.611 24.062 1.00 41.75 171 VAL A CA 1
ATOM 1364 C C . VAL A 1 171 ? 12.011 -17.763 25.542 1.00 41.75 171 VAL A C 1
ATOM 1366 O O . VAL A 1 171 ? 11.649 -18.765 26.156 1.00 41.75 171 VAL A O 1
ATOM 1369 N N . THR A 1 172 ? 12.697 -16.776 26.127 1.00 38.59 172 THR A N 1
ATOM 1370 C CA . THR A 1 172 ? 12.872 -16.609 27.587 1.00 38.59 172 THR A CA 1
ATOM 1371 C C . THR A 1 172 ? 11.869 -15.621 28.151 1.00 38.59 172 THR A C 1
ATOM 1373 O O . THR A 1 172 ? 11.278 -15.927 29.207 1.00 38.59 172 THR A O 1
#

Secondary structure (DSSP, 8-state):
--S------------EEEETTTEEEETTTTEEE--S-TT--S-PPPSS--TT--EEEEESS----PPPHHHHHHH-TT--EEEEES-TT--GGGGTTT-SSSEEEETT-SS--SSPPPBTTB-HHHHHHHHHHHHHHHHHHHHHT--S-TTHHHHHHHHHHHHHHHHHHHH-

Organism: NCBI:txid166010

Radius of gyration: 19.57 Å; chains: 1; bounding box: 48×39×64 Å

pLDDT: mean 71.0, std 18.44, range [38.12, 96.56]